Protein AF-A0A2V8EE02-F1 (afdb_monomer)

Solvent-accessible surface area (backbone atoms only — not comparable to full-atom values): 8327 Å² total; per-residue (Å²): 105,72,68,55,57,54,46,34,53,50,26,30,60,52,75,90,39,66,56,10,43,50,21,15,52,52,41,42,55,55,48,52,51,33,45,52,40,25,51,50,11,52,47,44,50,27,72,75,54,77,45,88,51,42,63,64,32,24,64,63,45,51,94,43,70,81,38,67,67,55,48,51,17,50,52,27,34,50,53,21,52,29,37,60,61,45,31,49,96,41,29,80,54,50,60,54,33,37,57,27,16,48,68,73,52,30,56,43,51,70,44,57,50,28,54,54,40,50,54,50,48,50,48,50,46,62,48,28,36,53,75,42,44,72,61,56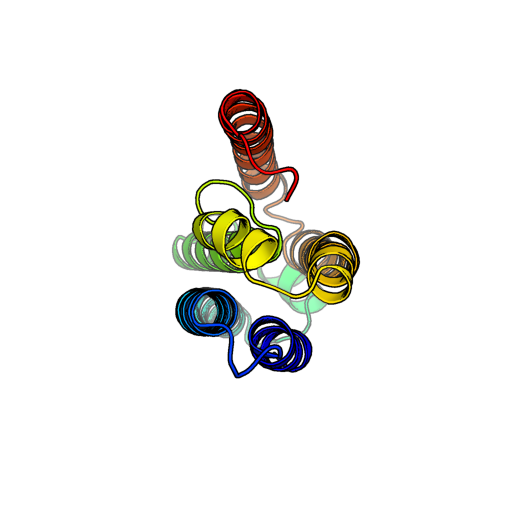,46,55,50,51,51,52,34,48,56,50,28,55,51,53,52,56,58,58,55,74,75,55,90,65,97,95

Foldseek 3Di:
DVVQVVLLCQQLVPVVDPLSPVLSVLSVVLLVVLVVLQVVLLVLLCVQQVDPQQQSLQVSCQVVLPPVSNVSSVVSNCSSLCLQLLFPPNNVSLPSSLVRGDVVSNVCSNPVSNVVSVVVVCCNCVRRPVNNVVPVVVVVVVSVVRRVVCVVVVVVPDPDPD

pLDDT: mean 96.66, std 1.57, range [88.5, 98.5]

Secondary structure (DSSP, 8-state):
-HHHHHHHHHHT--TT-HHHHHHHHHHHHHHHHHHHHHHHHHHHHHHHHS---HHHHHHHHTT-TT-HHHHHHHHHHHHHHHHHHT-TTS-THHHHHHHHS-HHHHHHIIIIIHHHHHHHHHIIIIII-GGGHHHHHHHHHHHHHHHHHHHHHHHTT--S--

Mean predicted aligned error: 2.69 Å

Sequence (162 aa):
ETMAVSFYILVGFIKPSQRSNEAAVKYFLLGAFSLGILLYGMSLMYGLSG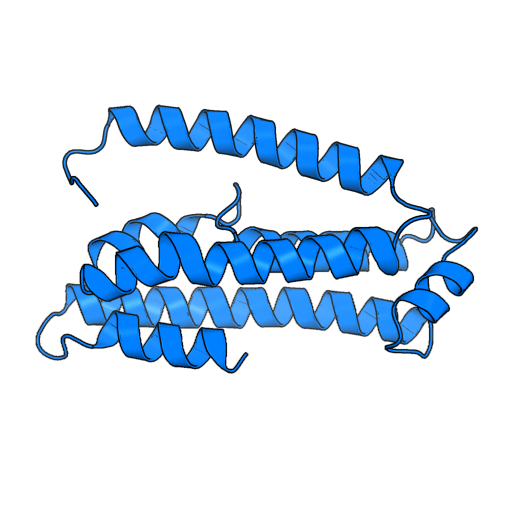TTNLRTMAAIFAGQERDPRLILAVILVVAGVGFKIAAVPFHMWAPDVYEGAPTPVTAFLSVGSKAASFAMLLRIFLEGLPSMSADWRMLFEALAIVTMTVGNLAALTQSNVK

Radius of gyration: 17.19 Å; Cα contacts (8 Å, |Δi|>4): 171; chains: 1; bounding box: 46×21×53 Å

Nearest PDB structures (foldseek):
  8qby-assembly1_N  TM=9.800E-01  e=2.933E-09  Paracoccus denitrificans PD1222
  7p61-assembly1_N  TM=9.553E-01  e=3.459E-08  Escherichia coli BL21(DE3)
  6z16-assembly1_d  TM=9.016E-01  e=6.559E-05  Anoxybacillus flavithermus WK1
  7qru-assembly1_D  TM=9.190E-01  e=3.085E-04  Alkalihalophilus pseudofirmus
  7qru-assembly1_A  TM=8.481E-01  e=4.768E-04  Alkalihalophilus pseudofirmus

Structure (mmCIF, N/CA/C/O backbone):
data_AF-A0A2V8EE02-F1
#
_entry.id   AF-A0A2V8EE02-F1
#
loop_
_atom_site.group_PDB
_atom_site.id
_atom_site.type_symbol
_atom_site.label_atom_id
_atom_site.label_alt_id
_atom_site.label_comp_id
_atom_site.label_asym_id
_atom_site.label_entity_id
_atom_site.label_seq_id
_atom_site.pdbx_PDB_ins_code
_atom_site.Cartn_x
_atom_site.Cartn_y
_atom_site.Cartn_z
_atom_site.occupancy
_atom_site.B_iso_or_equiv
_atom_site.auth_seq_id
_atom_site.auth_comp_id
_atom_site.auth_asym_id
_atom_site.auth_atom_id
_atom_site.pdbx_PDB_model_num
ATOM 1 N N . GLU A 1 1 ? 8.659 1.769 7.149 1.00 88.50 1 GLU A N 1
ATOM 2 C CA . GLU A 1 1 ? 8.776 0.951 8.377 1.00 88.50 1 GLU A CA 1
ATOM 3 C C . GLU A 1 1 ? 8.534 1.674 9.679 1.00 88.50 1 GLU A C 1
ATOM 5 O O . GLU A 1 1 ? 7.622 1.258 10.379 1.00 88.50 1 GLU A O 1
ATOM 10 N N . THR A 1 2 ? 9.221 2.777 9.983 1.00 93.38 2 THR A N 1
ATOM 11 C CA . THR A 1 2 ? 9.010 3.523 11.243 1.00 93.38 2 THR A CA 1
ATOM 12 C C . THR A 1 2 ? 7.533 3.792 11.537 1.00 93.38 2 THR A C 1
ATOM 14 O O . THR A 1 2 ? 7.034 3.422 12.592 1.00 93.38 2 THR A O 1
ATOM 17 N N . MET A 1 3 ? 6.805 4.321 10.548 1.00 92.69 3 MET A N 1
ATOM 18 C CA . MET A 1 3 ? 5.362 4.559 10.645 1.00 92.69 3 MET A CA 1
ATOM 19 C C . MET A 1 3 ? 4.565 3.285 10.977 1.00 92.69 3 MET A C 1
ATOM 21 O O . MET A 1 3 ? 3.668 3.318 11.812 1.00 92.69 3 MET A O 1
ATOM 25 N N . ALA A 1 4 ? 4.884 2.160 10.331 1.00 93.00 4 ALA A N 1
ATOM 26 C CA . ALA A 1 4 ? 4.147 0.911 10.496 1.00 93.00 4 ALA A CA 1
ATOM 27 C C . ALA A 1 4 ? 4.341 0.333 11.902 1.00 93.00 4 ALA A C 1
ATOM 29 O O . ALA A 1 4 ? 3.362 0.012 12.567 1.00 93.00 4 ALA A O 1
ATOM 30 N N . VAL A 1 5 ? 5.587 0.303 12.387 1.00 95.62 5 VAL A N 1
ATOM 31 C CA . VAL A 1 5 ? 5.914 -0.158 13.744 1.00 95.62 5 VAL A CA 1
ATOM 32 C C . VAL A 1 5 ? 5.217 0.699 14.800 1.00 95.62 5 VAL A C 1
ATOM 34 O O . VAL A 1 5 ? 4.606 0.154 15.719 1.00 95.62 5 VAL A O 1
ATOM 37 N N . SER A 1 6 ? 5.230 2.028 14.644 1.00 96.44 6 SER A N 1
ATOM 38 C CA . SER A 1 6 ? 4.489 2.927 15.536 1.00 96.44 6 SER A CA 1
ATOM 39 C C . SER A 1 6 ? 2.995 2.607 15.547 1.00 96.44 6 SER A C 1
ATOM 41 O O . SER A 1 6 ? 2.389 2.544 16.614 1.00 96.44 6 SER A O 1
ATOM 43 N N . PHE A 1 7 ? 2.398 2.347 14.384 1.00 96.31 7 PHE A N 1
ATOM 44 C CA . PHE A 1 7 ? 0.988 1.992 14.312 1.00 96.31 7 PHE A CA 1
ATOM 45 C C . PHE A 1 7 ? 0.663 0.634 14.935 1.00 96.31 7 PHE A C 1
ATOM 47 O O . PHE A 1 7 ? -0.356 0.537 15.611 1.00 96.31 7 PHE A O 1
ATOM 54 N N . TYR A 1 8 ? 1.507 -0.389 14.779 1.00 96.25 8 TYR A N 1
ATOM 55 C CA . TYR A 1 8 ? 1.288 -1.688 15.430 1.00 96.25 8 TYR A CA 1
ATOM 56 C C . TYR A 1 8 ? 1.200 -1.539 16.954 1.00 96.25 8 TYR A C 1
ATOM 58 O O . TYR A 1 8 ? 0.310 -2.103 17.589 1.00 96.25 8 TYR A O 1
ATOM 66 N N . ILE A 1 9 ? 2.072 -0.706 17.530 1.00 97.06 9 ILE A N 1
ATOM 67 C CA . ILE A 1 9 ? 2.068 -0.396 18.965 1.00 97.06 9 ILE A CA 1
ATOM 68 C C . ILE A 1 9 ? 0.805 0.385 19.357 1.00 97.06 9 ILE A C 1
ATOM 70 O O . ILE A 1 9 ? 0.164 0.054 20.352 1.00 97.06 9 ILE A O 1
ATOM 74 N N . LEU A 1 10 ? 0.423 1.400 18.574 1.00 97.81 10 LEU A N 1
ATOM 75 C CA . LEU A 1 10 ? -0.759 2.224 18.848 1.00 97.81 10 LEU A CA 1
ATOM 76 C C . LEU A 1 10 ? -2.079 1.442 18.739 1.00 97.81 10 LEU A C 1
ATOM 78 O O . LEU A 1 10 ? -3.015 1.715 19.488 1.00 97.81 10 LEU A O 1
ATOM 82 N N . VAL A 1 11 ? -2.174 0.464 17.836 1.00 97.94 11 VAL A N 1
ATOM 83 C CA . VAL A 1 11 ? -3.359 -0.405 17.725 1.00 97.94 11 VAL A CA 1
ATOM 84 C C . VAL A 1 11 ? -3.534 -1.248 18.988 1.00 97.94 11 VAL A C 1
ATOM 86 O O . VAL A 1 11 ? -4.656 -1.387 19.471 1.00 97.94 11 VAL A O 1
ATOM 89 N N . GLY A 1 12 ? -2.433 -1.738 19.566 1.00 97.50 12 GLY A N 1
ATOM 90 C CA . GLY A 1 12 ? -2.404 -2.530 20.803 1.00 97.50 12 GLY A CA 1
ATOM 91 C C . GLY A 1 12 ? -2.287 -1.703 22.085 1.00 97.50 12 GLY A C 1
ATOM 92 O O . GLY A 1 12 ? -1.807 -2.209 23.101 1.00 97.50 12 GLY A O 1
ATOM 93 N N . PHE A 1 13 ? -2.649 -0.416 22.045 1.00 97.62 13 PHE A N 1
ATOM 94 C CA . PHE A 1 13 ? -2.412 0.501 23.161 1.00 97.62 13 PHE A CA 1
ATOM 95 C C . PHE A 1 13 ? -3.264 0.171 24.400 1.00 97.62 13 PHE A C 1
ATOM 97 O O . PHE A 1 13 ? -2.820 0.380 25.528 1.00 97.62 13 PHE A O 1
ATOM 104 N N . ILE A 1 14 ? -4.468 -0.392 24.223 1.00 96.56 14 ILE A N 1
ATOM 105 C CA . ILE A 1 14 ? -5.364 -0.761 25.333 1.00 96.56 14 ILE A CA 1
ATOM 106 C C . ILE A 1 14 ? -4.992 -2.163 25.827 1.00 96.56 14 ILE A C 1
ATOM 108 O O . ILE A 1 14 ? -5.666 -3.144 25.524 1.00 96.56 14 ILE A O 1
ATOM 112 N N . LYS A 1 15 ? -3.914 -2.260 26.612 1.00 93.75 15 LYS A N 1
ATOM 113 C CA . LYS A 1 15 ? -3.320 -3.541 27.049 1.00 93.75 15 LYS A CA 1
ATOM 114 C C . LYS A 1 15 ? -4.307 -4.542 27.678 1.00 93.75 15 LYS A C 1
ATOM 116 O O . LYS A 1 15 ? -4.177 -5.726 27.371 1.00 93.75 15 LYS A O 1
ATOM 121 N N . PRO A 1 16 ? -5.291 -4.133 28.510 1.00 96.94 16 PRO A N 1
ATOM 122 C CA . PRO A 1 16 ? -6.260 -5.076 29.078 1.00 96.94 16 PRO A CA 1
ATOM 123 C C . PRO A 1 16 ? -7.283 -5.617 28.064 1.00 96.94 16 PRO A C 1
ATOM 125 O O . PRO A 1 16 ? -7.953 -6.606 28.341 1.00 96.94 16 PRO A O 1
ATOM 128 N N . SER A 1 17 ? -7.435 -4.978 26.898 1.00 97.19 17 SER A N 1
ATOM 129 C CA . SER A 1 17 ? -8.421 -5.368 25.889 1.00 97.19 17 SER A CA 1
ATOM 130 C C . SER A 1 17 ? -7.876 -6.476 24.994 1.00 97.19 17 SER A C 1
ATOM 132 O O . SER A 1 17 ? -6.985 -6.252 24.173 1.00 97.19 17 SER A O 1
ATOM 134 N N . GLN A 1 18 ? -8.466 -7.670 25.097 1.00 96.62 18 GLN A N 1
ATOM 135 C CA . GLN A 1 18 ? -8.143 -8.795 24.212 1.00 96.62 18 GLN A CA 1
ATOM 136 C C . GLN A 1 18 ? -8.335 -8.429 22.737 1.00 96.62 18 GLN A C 1
ATOM 138 O O . GLN A 1 18 ? -7.491 -8.759 21.910 1.00 96.62 18 GLN A O 1
ATOM 143 N N . ARG A 1 19 ? -9.382 -7.657 22.431 1.00 96.25 19 ARG A N 1
ATOM 144 C CA . ARG A 1 19 ? -9.689 -7.201 21.074 1.00 96.25 19 ARG A CA 1
ATOM 145 C C . ARG A 1 19 ? -8.606 -6.291 20.492 1.00 96.25 19 ARG A C 1
ATOM 147 O O . ARG A 1 19 ? -8.216 -6.449 19.340 1.00 96.25 19 ARG A O 1
ATOM 154 N N . SER A 1 20 ? -8.109 -5.346 21.292 1.00 97.69 20 SER A N 1
ATOM 155 C CA . SER A 1 20 ? -7.036 -4.430 20.876 1.00 97.69 20 SER A CA 1
ATOM 156 C C . SER A 1 20 ? -5.729 -5.189 20.645 1.00 97.69 20 SER A C 1
ATOM 158 O O . SER A 1 20 ? -5.032 -4.943 19.661 1.00 97.69 20 SER A O 1
ATOM 160 N N . ASN A 1 21 ? -5.432 -6.168 21.505 1.00 97.56 21 ASN A N 1
ATOM 161 C CA . ASN A 1 21 ? -4.250 -7.014 21.365 1.00 97.56 21 ASN A CA 1
ATOM 162 C C . ASN A 1 21 ? -4.329 -7.917 20.123 1.00 97.56 21 ASN A C 1
ATOM 164 O O . ASN A 1 21 ? -3.356 -8.007 19.376 1.00 97.56 21 ASN A O 1
ATOM 168 N N . GLU A 1 22 ? -5.477 -8.548 19.867 1.00 97.94 22 GLU A N 1
ATOM 169 C CA . GLU A 1 22 ? -5.696 -9.373 18.674 1.00 97.94 22 GLU A CA 1
ATOM 170 C C . GLU A 1 22 ? -5.532 -8.551 17.389 1.00 97.94 22 GLU A C 1
ATOM 172 O O . GLU A 1 22 ? -4.786 -8.949 16.493 1.00 97.94 22 GLU A O 1
ATOM 177 N N . ALA A 1 23 ? -6.155 -7.370 17.330 1.00 97.94 23 ALA A N 1
ATOM 178 C CA . ALA A 1 23 ? -6.019 -6.441 16.214 1.00 97.94 23 ALA A CA 1
ATOM 179 C C . ALA A 1 23 ? -4.555 -6.049 15.966 1.00 97.94 23 ALA A C 1
ATOM 181 O O . ALA A 1 23 ? -4.099 -6.043 14.824 1.00 97.94 23 ALA A O 1
ATOM 182 N N . ALA A 1 24 ? -3.790 -5.772 17.026 1.00 98.06 24 ALA A N 1
ATOM 183 C CA . ALA A 1 24 ? -2.377 -5.421 16.910 1.00 98.06 24 ALA A CA 1
ATOM 184 C C . ALA A 1 24 ? -1.536 -6.574 16.347 1.00 98.06 24 ALA A C 1
ATOM 186 O O . ALA A 1 24 ? -0.708 -6.353 15.463 1.00 98.06 24 ALA A O 1
ATOM 187 N N . VAL A 1 25 ? -1.769 -7.803 16.819 1.00 97.94 25 VAL A N 1
ATOM 188 C CA . VAL A 1 25 ? -1.062 -9.000 16.339 1.00 97.94 25 VAL A CA 1
ATOM 189 C C . VAL A 1 25 ? -1.415 -9.291 14.883 1.00 97.94 25 VAL A C 1
ATOM 191 O O . VAL A 1 25 ? -0.511 -9.482 14.069 1.00 97.94 25 VAL A O 1
ATOM 194 N N . LYS A 1 26 ? -2.704 -9.251 14.520 1.00 97.62 26 LYS A N 1
ATOM 195 C CA . LYS A 1 26 ? -3.152 -9.396 13.127 1.00 97.62 26 LYS A CA 1
ATOM 196 C C . LYS A 1 26 ? -2.504 -8.344 12.232 1.00 97.62 26 LYS A C 1
ATOM 198 O O . LYS A 1 26 ? -1.960 -8.684 11.181 1.00 97.62 26 LYS A O 1
ATOM 203 N N . TYR A 1 27 ? -2.499 -7.083 12.667 1.00 97.62 27 TYR A N 1
ATOM 204 C CA . TYR A 1 27 ? -1.917 -6.000 11.883 1.00 97.62 27 TYR A CA 1
ATOM 205 C C . TYR A 1 27 ? -0.409 -6.154 11.706 1.00 97.62 27 TYR A C 1
ATOM 207 O O . TYR A 1 27 ? 0.097 -5.973 10.601 1.00 97.62 27 TYR A O 1
ATOM 215 N N . PHE A 1 28 ? 0.303 -6.526 12.771 1.00 97.88 28 PHE A N 1
ATOM 216 C CA . PHE A 1 28 ? 1.739 -6.766 12.728 1.00 97.88 28 PHE A CA 1
ATOM 217 C C . PHE A 1 28 ? 2.092 -7.911 11.775 1.00 97.88 28 PHE A C 1
ATOM 219 O O . PHE A 1 28 ? 2.944 -7.728 10.911 1.00 97.88 28 PHE A O 1
ATOM 226 N N . LEU A 1 29 ? 1.428 -9.067 11.889 1.00 97.69 29 LEU A N 1
ATOM 227 C CA . LEU A 1 29 ? 1.730 -10.240 11.064 1.00 97.69 29 LEU A CA 1
ATOM 228 C C . LEU A 1 29 ? 1.445 -9.976 9.583 1.00 97.69 29 LEU A C 1
ATOM 230 O O . LEU A 1 29 ? 2.314 -10.186 8.735 1.00 97.69 29 LEU A O 1
ATOM 234 N N . LEU A 1 30 ? 0.252 -9.462 9.271 1.00 97.25 30 LEU A N 1
ATOM 235 C CA . LEU A 1 30 ? -0.127 -9.149 7.893 1.00 97.25 30 LEU A CA 1
ATOM 236 C C . LEU A 1 30 ? 0.725 -8.005 7.325 1.00 97.25 30 LEU A C 1
ATOM 238 O O . LEU A 1 30 ? 1.123 -8.037 6.161 1.00 97.25 30 LEU A O 1
ATOM 242 N N . GLY A 1 31 ? 1.053 -7.015 8.156 1.00 97.00 31 GLY A N 1
ATOM 243 C CA . GLY A 1 31 ? 1.877 -5.878 7.773 1.00 97.00 31 GLY A CA 1
ATOM 244 C C . GLY A 1 31 ? 3.343 -6.236 7.540 1.00 97.00 31 GLY A C 1
ATOM 245 O O . GLY A 1 31 ? 3.934 -5.745 6.580 1.00 97.00 31 GLY A O 1
ATOM 246 N N . ALA A 1 32 ? 3.925 -7.117 8.355 1.00 96.81 32 ALA A N 1
ATOM 247 C CA . ALA A 1 32 ? 5.274 -7.643 8.151 1.00 96.81 32 ALA A CA 1
ATOM 248 C C . ALA A 1 32 ? 5.355 -8.511 6.887 1.00 96.81 32 ALA A C 1
ATOM 250 O O . ALA A 1 32 ? 6.305 -8.392 6.115 1.00 96.81 32 ALA A O 1
ATOM 251 N N . PHE A 1 33 ? 4.331 -9.329 6.629 1.00 97.06 33 PHE A N 1
ATOM 252 C CA . PHE A 1 33 ? 4.238 -10.108 5.397 1.00 97.06 33 PHE A CA 1
ATOM 253 C C . PHE A 1 33 ? 4.135 -9.208 4.156 1.00 97.06 33 PHE A C 1
ATOM 255 O O . PHE A 1 33 ? 4.914 -9.349 3.214 1.00 97.06 33 PHE A O 1
ATOM 262 N N . SER A 1 34 ? 3.235 -8.221 4.184 1.00 97.06 34 SER A N 1
ATOM 263 C CA . SER A 1 34 ? 3.091 -7.222 3.120 1.00 97.06 34 SER A CA 1
ATOM 264 C C . SER A 1 34 ? 4.383 -6.436 2.876 1.00 97.06 34 SER A C 1
ATOM 266 O O . SER A 1 34 ? 4.754 -6.188 1.727 1.00 97.06 34 SER A O 1
ATOM 268 N N . LEU A 1 35 ? 5.104 -6.080 3.943 1.00 96.50 35 LEU A N 1
ATOM 269 C CA . LEU A 1 35 ? 6.409 -5.444 3.830 1.00 96.50 35 LEU A CA 1
ATOM 270 C C . LEU A 1 35 ? 7.414 -6.340 3.107 1.00 96.50 35 LEU A C 1
ATOM 272 O O . LEU A 1 35 ? 8.132 -5.850 2.240 1.00 96.50 35 LEU A O 1
ATOM 276 N N . GLY A 1 36 ? 7.475 -7.626 3.454 1.00 98.06 36 GLY A N 1
ATOM 277 C CA . GLY A 1 36 ? 8.351 -8.583 2.782 1.00 98.06 36 GLY A CA 1
ATOM 278 C C . GLY A 1 36 ? 8.090 -8.621 1.277 1.00 98.06 36 GLY A C 1
ATOM 279 O O . GLY A 1 36 ? 9.028 -8.523 0.490 1.00 98.06 36 GLY A O 1
ATOM 280 N N . ILE A 1 37 ? 6.815 -8.652 0.877 1.00 98.25 37 ILE A N 1
ATOM 281 C CA . ILE A 1 37 ? 6.399 -8.583 -0.531 1.00 98.25 37 ILE A CA 1
ATOM 282 C C . ILE A 1 37 ? 6.862 -7.269 -1.181 1.00 98.25 37 ILE A C 1
ATOM 284 O O . ILE A 1 37 ? 7.477 -7.293 -2.248 1.00 98.25 37 ILE A O 1
ATOM 288 N N . LEU A 1 38 ? 6.610 -6.128 -0.530 1.00 98.00 38 LEU A N 1
ATOM 289 C CA . LEU A 1 38 ? 6.990 -4.809 -1.041 1.00 98.00 38 LEU A CA 1
ATOM 290 C C . LEU A 1 38 ? 8.505 -4.691 -1.247 1.00 98.00 38 LEU A C 1
ATOM 292 O O . LEU A 1 38 ? 8.959 -4.262 -2.307 1.00 98.00 38 LEU A O 1
ATOM 296 N N . LEU A 1 39 ? 9.283 -5.082 -0.235 1.00 98.00 39 LEU A N 1
ATOM 297 C CA . LEU A 1 39 ? 10.741 -5.030 -0.269 1.00 98.00 39 LEU A CA 1
ATOM 298 C C . LEU A 1 39 ? 11.313 -5.998 -1.296 1.00 98.00 39 LEU A C 1
ATOM 300 O O . LEU A 1 39 ? 12.291 -5.657 -1.952 1.00 98.00 39 LEU A O 1
ATOM 304 N N . TYR A 1 40 ? 10.701 -7.168 -1.478 1.00 98.50 40 TYR A N 1
ATOM 305 C CA . TYR A 1 40 ? 11.125 -8.101 -2.514 1.00 98.50 40 TYR A CA 1
ATOM 306 C C . TYR A 1 40 ? 10.894 -7.522 -3.918 1.00 98.50 40 TYR A C 1
ATOM 308 O O . TYR A 1 40 ? 11.800 -7.556 -4.747 1.00 98.50 40 TYR A O 1
ATOM 316 N N . GLY A 1 41 ? 9.746 -6.877 -4.162 1.00 98.31 41 GLY A N 1
ATOM 317 C CA . GLY A 1 41 ? 9.497 -6.143 -5.408 1.00 98.31 41 GLY A CA 1
ATOM 318 C C . GLY A 1 41 ? 10.509 -5.017 -5.648 1.00 98.31 41 GLY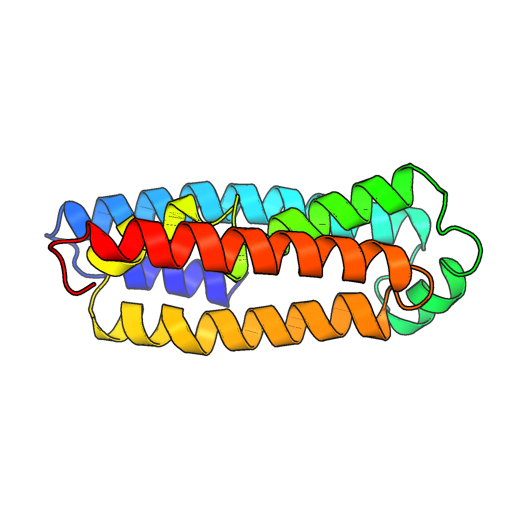 A C 1
ATOM 319 O O . GLY A 1 41 ? 11.119 -4.943 -6.713 1.00 98.31 41 GLY A O 1
ATOM 320 N N . MET A 1 42 ? 10.774 -4.187 -4.633 1.00 98.00 42 MET A N 1
ATOM 321 C CA . MET A 1 42 ? 11.796 -3.132 -4.709 1.00 98.00 42 MET A CA 1
ATOM 322 C C . MET A 1 42 ? 13.208 -3.693 -4.923 1.00 98.00 42 MET A C 1
ATOM 324 O O . MET A 1 42 ? 13.996 -3.115 -5.668 1.00 98.00 42 MET A O 1
ATOM 328 N N . SER A 1 43 ? 13.532 -4.828 -4.302 1.00 98.44 43 SER A N 1
ATOM 329 C CA . SER A 1 43 ? 14.813 -5.514 -4.468 1.00 98.44 43 SER A CA 1
ATOM 330 C C . SER A 1 43 ? 14.997 -6.028 -5.893 1.00 98.44 43 SER A C 1
ATOM 332 O O . SER A 1 43 ? 16.089 -5.883 -6.436 1.00 98.44 43 SER A O 1
ATOM 334 N N . LEU A 1 44 ? 13.945 -6.554 -6.529 1.00 98.19 44 LEU A N 1
ATOM 335 C CA . LEU A 1 44 ? 13.982 -6.931 -7.943 1.00 98.19 44 LEU A CA 1
ATOM 336 C C . LEU A 1 44 ? 14.166 -5.707 -8.851 1.00 98.19 44 LEU A C 1
ATOM 338 O O . LEU A 1 44 ? 15.000 -5.748 -9.752 1.00 98.19 44 LEU A O 1
ATOM 342 N N . MET A 1 45 ? 13.464 -4.597 -8.589 1.00 97.75 45 MET A N 1
ATOM 343 C CA . MET A 1 45 ? 13.665 -3.342 -9.336 1.00 97.75 45 MET A CA 1
ATOM 344 C C . MET A 1 45 ? 15.106 -2.835 -9.199 1.00 97.75 45 MET A C 1
ATOM 346 O O . MET A 1 45 ? 15.722 -2.425 -10.184 1.00 97.75 45 MET A O 1
ATOM 350 N N . TYR A 1 46 ? 15.672 -2.904 -7.994 1.00 98.31 46 TYR A N 1
ATOM 351 C CA . TYR A 1 46 ? 17.080 -2.594 -7.764 1.00 98.31 46 TYR A CA 1
ATOM 352 C C . TYR A 1 46 ? 18.004 -3.565 -8.510 1.00 98.31 46 TYR A C 1
ATOM 354 O O . TYR A 1 46 ? 18.938 -3.119 -9.164 1.00 98.31 46 TYR A O 1
ATOM 362 N N . GLY A 1 47 ? 17.733 -4.871 -8.488 1.00 97.94 47 GLY A N 1
ATOM 363 C CA . GLY A 1 47 ? 18.542 -5.868 -9.192 1.00 97.94 47 GLY A CA 1
ATOM 364 C C . GLY A 1 47 ? 18.563 -5.682 -10.714 1.00 97.94 47 GLY A C 1
ATOM 365 O O . GLY A 1 47 ? 19.577 -5.964 -11.344 1.00 97.94 47 GLY A O 1
ATOM 366 N N . LEU A 1 48 ? 17.474 -5.173 -11.298 1.00 97.12 48 LEU A N 1
ATOM 367 C CA . LEU A 1 48 ? 17.375 -4.890 -12.735 1.00 97.12 48 LEU A CA 1
ATOM 368 C C . LEU A 1 48 ? 17.996 -3.544 -13.135 1.00 97.12 48 LEU A C 1
ATOM 370 O O . LEU A 1 48 ? 18.513 -3.414 -14.240 1.00 97.12 48 LEU A O 1
ATOM 374 N N . SER A 1 49 ? 17.936 -2.539 -12.259 1.00 97.25 49 SER A N 1
ATOM 375 C CA . SER A 1 49 ? 18.375 -1.169 -12.573 1.00 97.25 49 SER A CA 1
ATOM 376 C C . SER A 1 49 ? 19.737 -0.783 -11.989 1.00 97.25 49 SER A C 1
ATOM 378 O O . SER A 1 49 ? 20.340 0.194 -12.424 1.00 97.25 49 SER A O 1
ATOM 380 N N . GLY A 1 50 ? 20.217 -1.496 -10.969 1.00 97.56 50 GLY A N 1
ATOM 381 C CA . GLY A 1 50 ? 21.435 -1.173 -10.223 1.00 97.56 50 GLY A CA 1
ATOM 382 C C . GLY A 1 50 ? 21.354 0.109 -9.385 1.00 97.56 50 GLY A C 1
ATOM 383 O O . GLY A 1 50 ? 22.368 0.553 -8.849 1.00 97.56 50 GLY A O 1
ATOM 384 N N . THR A 1 51 ? 20.177 0.730 -9.259 1.00 97.69 51 THR A N 1
ATOM 385 C CA . THR A 1 51 ? 20.011 2.021 -8.581 1.00 97.69 51 THR A CA 1
ATOM 386 C C . THR A 1 51 ? 18.743 2.070 -7.741 1.00 97.69 51 THR A C 1
ATOM 388 O O . THR A 1 51 ? 17.769 1.369 -7.994 1.00 97.69 51 THR A O 1
ATOM 391 N N . THR A 1 52 ? 18.749 2.916 -6.716 1.00 97.25 52 THR A N 1
ATOM 392 C CA . THR A 1 52 ? 17.567 3.249 -5.906 1.00 97.25 52 THR A CA 1
ATOM 393 C C . THR A 1 52 ? 16.973 4.608 -6.284 1.00 97.25 52 THR A C 1
ATOM 395 O O . THR A 1 52 ? 15.928 4.996 -5.763 1.00 97.25 52 THR A O 1
ATOM 398 N N . ASN A 1 53 ? 17.613 5.346 -7.199 1.00 98.00 53 ASN A N 1
ATOM 399 C CA . ASN A 1 53 ? 17.100 6.620 -7.688 1.00 98.00 53 ASN A CA 1
ATOM 400 C C . ASN A 1 53 ? 15.983 6.381 -8.714 1.00 98.00 53 ASN A C 1
ATOM 402 O O . ASN A 1 53 ? 16.244 5.878 -9.805 1.00 98.00 53 ASN A O 1
ATOM 406 N N . LEU A 1 54 ? 14.754 6.789 -8.381 1.00 97.38 54 LEU A N 1
ATOM 407 C CA . LEU A 1 54 ? 13.569 6.560 -9.217 1.00 97.38 54 LEU A CA 1
ATOM 408 C C . LEU A 1 54 ? 13.693 7.165 -10.624 1.00 97.38 54 LEU A C 1
ATOM 410 O O . LEU A 1 54 ? 13.307 6.527 -11.595 1.00 97.38 54 LEU A O 1
ATOM 414 N N . ARG A 1 55 ? 14.287 8.354 -10.768 1.00 96.81 55 ARG A N 1
ATOM 415 C CA . ARG A 1 55 ? 14.414 9.015 -12.079 1.00 96.81 55 ARG A CA 1
ATOM 416 C C . ARG A 1 55 ? 15.416 8.303 -12.976 1.00 96.81 55 ARG A C 1
ATOM 418 O O . ARG A 1 55 ? 15.161 8.121 -14.162 1.00 96.81 55 ARG A O 1
ATOM 425 N N . THR A 1 56 ? 16.542 7.880 -12.406 1.00 97.69 56 THR A N 1
ATOM 426 C CA . THR A 1 56 ? 17.522 7.055 -13.125 1.00 97.69 56 THR A CA 1
ATOM 427 C C . THR A 1 56 ? 16.913 5.708 -13.506 1.00 97.69 56 THR A C 1
ATOM 429 O O . THR A 1 56 ? 17.073 5.257 -14.635 1.00 97.69 56 THR A O 1
ATOM 432 N N . MET A 1 57 ? 16.164 5.094 -12.590 1.00 97.75 57 MET A N 1
ATOM 433 C CA . MET A 1 57 ? 15.469 3.830 -12.812 1.00 97.75 57 MET A CA 1
ATOM 434 C C . MET A 1 57 ? 14.448 3.921 -13.958 1.00 97.75 57 MET A C 1
ATOM 436 O O . MET A 1 57 ? 14.437 3.051 -14.824 1.00 97.75 57 MET A O 1
ATOM 440 N N . ALA A 1 58 ? 13.668 5.004 -14.031 1.00 97.56 58 ALA A N 1
ATOM 441 C CA . ALA A 1 58 ? 12.719 5.237 -15.118 1.00 97.56 58 ALA A CA 1
ATOM 442 C C . ALA A 1 58 ? 13.384 5.275 -16.502 1.00 97.56 58 ALA A C 1
ATOM 444 O O . ALA A 1 58 ? 12.836 4.732 -17.459 1.00 97.56 58 ALA A O 1
ATOM 445 N N . ALA A 1 59 ? 14.570 5.883 -16.610 1.00 97.06 59 ALA A N 1
ATOM 446 C CA . ALA A 1 59 ? 15.326 5.902 -17.860 1.00 97.06 59 ALA A CA 1
ATOM 447 C C . ALA A 1 59 ? 15.836 4.504 -18.255 1.00 97.06 59 ALA A C 1
ATOM 449 O O . ALA A 1 59 ? 15.856 4.177 -19.436 1.00 97.06 59 ALA A O 1
ATOM 450 N N . ILE A 1 60 ? 16.220 3.674 -17.279 1.00 97.00 60 ILE A N 1
ATOM 451 C CA . ILE A 1 60 ? 16.721 2.310 -17.517 1.00 97.00 60 ILE A CA 1
ATOM 452 C C . ILE A 1 60 ? 15.596 1.363 -17.946 1.00 97.00 60 ILE A C 1
ATOM 454 O O . ILE A 1 60 ? 15.798 0.518 -18.816 1.00 97.00 60 ILE A O 1
ATOM 458 N N . PHE A 1 61 ? 14.412 1.496 -17.348 1.00 97.06 61 PHE A N 1
ATOM 459 C CA . PHE A 1 61 ? 13.259 0.648 -17.658 1.00 97.06 61 PHE A CA 1
ATOM 460 C C . PHE A 1 61 ? 12.530 1.029 -18.950 1.00 97.06 61 PHE A C 1
ATOM 462 O O . PHE A 1 61 ? 11.642 0.292 -19.382 1.00 97.06 61 PHE A O 1
ATOM 469 N N . ALA A 1 62 ? 12.892 2.143 -19.586 1.00 95.88 62 ALA A N 1
ATOM 470 C CA . ALA A 1 62 ? 12.400 2.472 -20.916 1.00 95.88 62 ALA A CA 1
ATOM 471 C C . ALA A 1 62 ? 12.869 1.410 -21.931 1.00 95.88 62 ALA A C 1
ATOM 473 O O . ALA A 1 62 ? 14.063 1.155 -22.075 1.00 95.88 62 ALA A O 1
ATOM 474 N N . GLY A 1 63 ? 11.925 0.773 -22.623 1.00 92.12 63 GLY A N 1
ATOM 475 C CA . GLY A 1 63 ? 12.170 -0.335 -23.549 1.00 92.12 63 GLY A CA 1
ATOM 476 C C . GLY A 1 63 ? 12.255 -1.722 -22.899 1.00 92.12 63 GLY A C 1
ATOM 477 O O . GLY A 1 63 ? 12.503 -2.700 -23.603 1.00 92.12 63 GLY A O 1
ATOM 478 N N . GLN A 1 64 ? 12.062 -1.836 -21.578 1.00 94.00 64 GLN A N 1
ATOM 479 C CA . GLN A 1 64 ? 12.065 -3.111 -20.841 1.00 94.00 64 GLN A CA 1
ATOM 480 C C . GLN A 1 64 ? 10.686 -3.478 -20.272 1.00 94.00 64 GLN A C 1
ATOM 482 O O . GLN A 1 64 ? 10.571 -4.372 -19.438 1.00 94.00 64 GLN A O 1
ATOM 487 N N . GLU A 1 65 ? 9.617 -2.822 -20.723 1.00 93.62 65 GLU A N 1
ATOM 488 C CA . GLU A 1 65 ? 8.266 -2.928 -20.150 1.00 93.62 65 GLU A CA 1
ATOM 489 C C . GLU A 1 65 ? 7.701 -4.355 -20.223 1.00 93.62 65 GLU A C 1
ATOM 491 O O . GLU A 1 65 ? 6.831 -4.737 -19.444 1.00 93.62 65 GLU A O 1
ATOM 496 N N . ARG A 1 66 ? 8.203 -5.158 -21.166 1.00 95.44 66 ARG A N 1
ATOM 497 C CA . ARG A 1 66 ? 7.798 -6.552 -21.374 1.00 95.44 66 ARG A CA 1
ATOM 498 C C . ARG A 1 66 ? 8.692 -7.568 -20.658 1.00 95.44 66 ARG A C 1
ATOM 500 O O . ARG A 1 66 ? 8.421 -8.760 -20.779 1.00 95.44 66 ARG A O 1
ATOM 507 N N . ASP A 1 67 ? 9.727 -7.143 -19.926 1.00 96.25 67 ASP A N 1
ATOM 508 C CA . ASP A 1 67 ? 10.563 -8.057 -19.138 1.00 96.25 67 ASP A CA 1
ATOM 509 C C . ASP A 1 67 ? 9.718 -8.694 -18.014 1.00 96.25 67 ASP A C 1
ATOM 511 O O . ASP A 1 67 ? 9.238 -7.980 -17.124 1.00 96.25 67 ASP A O 1
ATOM 515 N N . PRO A 1 68 ? 9.547 -10.031 -17.990 1.00 96.69 68 PRO A N 1
ATOM 516 C CA . PRO A 1 68 ? 8.763 -10.711 -16.960 1.00 96.69 68 PRO A CA 1
ATOM 517 C C . PRO A 1 68 ? 9.246 -10.432 -15.531 1.00 96.69 68 PRO A C 1
ATOM 519 O O . PRO A 1 68 ? 8.446 -10.433 -14.596 1.00 96.69 68 PRO A O 1
ATOM 522 N N . ARG A 1 69 ? 10.547 -10.174 -15.346 1.00 97.38 69 ARG A N 1
ATOM 523 C CA . ARG A 1 69 ? 11.137 -9.856 -14.039 1.00 97.38 69 ARG A CA 1
ATOM 524 C C . ARG A 1 69 ? 10.681 -8.485 -13.554 1.00 97.38 69 ARG A C 1
ATOM 526 O O . ARG A 1 69 ? 10.362 -8.339 -12.375 1.00 97.38 69 ARG A O 1
ATOM 533 N N . LEU A 1 70 ? 10.613 -7.507 -14.460 1.00 97.12 70 LEU A N 1
ATOM 534 C CA . LEU A 1 70 ? 10.113 -6.167 -14.159 1.00 97.12 70 LEU A CA 1
ATOM 535 C C . LEU A 1 70 ? 8.613 -6.212 -13.858 1.00 97.12 70 LEU A C 1
ATOM 537 O O . LEU A 1 70 ? 8.175 -5.647 -12.860 1.00 97.12 70 LEU A O 1
ATOM 541 N N . ILE A 1 71 ? 7.839 -6.954 -14.654 1.00 97.31 71 ILE A N 1
ATOM 542 C CA . ILE A 1 71 ? 6.402 -7.153 -14.421 1.00 97.31 71 ILE A CA 1
ATOM 543 C C . ILE A 1 71 ? 6.154 -7.771 -13.039 1.00 97.31 71 ILE A C 1
ATOM 545 O O . ILE A 1 71 ? 5.346 -7.252 -12.268 1.00 97.31 71 ILE A O 1
ATOM 549 N N . LEU A 1 72 ? 6.877 -8.840 -12.687 1.00 97.81 72 LEU A N 1
ATOM 550 C CA . LEU A 1 72 ? 6.780 -9.462 -11.365 1.00 97.81 72 LEU A CA 1
ATOM 551 C C . LEU A 1 72 ? 7.114 -8.464 -10.250 1.00 97.81 72 LEU A C 1
ATOM 553 O O . LEU A 1 72 ? 6.385 -8.373 -9.262 1.00 97.81 72 LEU A O 1
ATOM 557 N N . ALA A 1 73 ? 8.187 -7.691 -10.414 1.00 98.00 73 ALA A N 1
ATOM 558 C CA . ALA A 1 73 ? 8.592 -6.684 -9.443 1.00 98.00 73 ALA A CA 1
ATOM 559 C C . ALA A 1 73 ? 7.502 -5.619 -9.227 1.00 98.00 73 ALA A C 1
ATOM 561 O O . ALA A 1 73 ? 7.170 -5.304 -8.083 1.00 98.00 73 ALA A O 1
ATOM 562 N N . VAL A 1 74 ? 6.882 -5.135 -10.308 1.00 97.31 74 VAL A N 1
ATOM 563 C CA . VAL A 1 74 ? 5.759 -4.190 -10.244 1.00 97.31 74 VAL A CA 1
ATOM 564 C C . VAL A 1 74 ? 4.555 -4.810 -9.537 1.00 97.31 74 VAL A C 1
ATOM 566 O O . VAL A 1 74 ? 4.003 -4.176 -8.642 1.00 97.31 74 VAL A O 1
ATOM 569 N N . ILE A 1 75 ? 4.170 -6.048 -9.861 1.00 97.50 75 ILE A N 1
ATOM 570 C CA . ILE A 1 75 ? 3.050 -6.746 -9.202 1.00 97.50 75 ILE A CA 1
ATOM 571 C C . ILE A 1 75 ? 3.275 -6.847 -7.688 1.00 97.50 75 ILE A C 1
ATOM 573 O O . ILE A 1 75 ? 2.367 -6.561 -6.906 1.00 97.50 75 ILE A O 1
ATOM 577 N N . LEU A 1 76 ? 4.486 -7.210 -7.260 1.00 98.31 76 LEU A N 1
ATOM 578 C CA . LEU A 1 76 ? 4.842 -7.302 -5.842 1.00 98.31 76 LEU A CA 1
ATOM 579 C C . LEU A 1 76 ? 4.784 -5.932 -5.153 1.00 98.31 76 LEU A C 1
ATOM 581 O O . LEU A 1 76 ? 4.232 -5.811 -4.058 1.00 98.31 76 LEU A O 1
ATOM 585 N N . VAL A 1 77 ? 5.281 -4.877 -5.806 1.00 98.06 77 VAL A N 1
ATOM 586 C CA . VAL A 1 77 ? 5.158 -3.509 -5.285 1.00 98.06 77 VAL A CA 1
ATOM 587 C C . VAL A 1 77 ? 3.689 -3.102 -5.166 1.00 98.06 77 VAL A C 1
ATOM 589 O O . VAL A 1 77 ? 3.291 -2.585 -4.123 1.00 98.06 77 VAL A O 1
ATOM 592 N N . VAL A 1 78 ? 2.858 -3.383 -6.173 1.00 97.69 78 VAL A N 1
ATOM 593 C CA . VAL A 1 78 ? 1.415 -3.100 -6.124 1.00 97.69 78 VAL A CA 1
ATOM 594 C C . VAL A 1 78 ? 0.745 -3.857 -4.983 1.00 97.69 78 VAL A C 1
ATOM 596 O O . VAL A 1 78 ? -0.045 -3.259 -4.261 1.00 97.69 78 VAL A O 1
ATOM 599 N N . ALA A 1 79 ? 1.078 -5.128 -4.760 1.00 97.62 79 ALA A N 1
ATOM 600 C CA . ALA A 1 79 ? 0.525 -5.907 -3.654 1.00 97.62 79 ALA A CA 1
ATOM 601 C C . ALA A 1 79 ? 0.905 -5.318 -2.282 1.00 97.62 79 ALA A C 1
ATOM 603 O O . ALA A 1 79 ? 0.052 -5.130 -1.410 1.00 97.62 79 ALA A O 1
ATOM 604 N N . GLY A 1 80 ? 2.178 -4.955 -2.107 1.00 96.94 80 GLY A N 1
ATOM 605 C CA . GLY A 1 80 ? 2.677 -4.317 -0.891 1.00 96.94 80 GLY A CA 1
ATOM 606 C C . GLY A 1 80 ? 2.021 -2.962 -0.608 1.00 96.94 80 GLY A C 1
ATOM 607 O O . GLY A 1 80 ? 1.586 -2.683 0.510 1.00 96.94 80 GLY A O 1
ATOM 608 N N . VAL A 1 81 ? 1.896 -2.115 -1.631 1.00 96.38 81 VAL A N 1
ATOM 609 C CA . VAL A 1 81 ? 1.236 -0.808 -1.510 1.00 96.38 81 VAL A CA 1
ATOM 610 C C . VAL A 1 81 ? -0.278 -0.954 -1.342 1.00 96.38 81 VAL A C 1
ATOM 612 O O . VAL A 1 81 ? -0.871 -0.235 -0.539 1.00 96.38 81 VAL A O 1
ATOM 615 N N . GLY A 1 82 ? -0.897 -1.914 -2.031 1.00 97.31 82 GLY A N 1
ATOM 616 C CA . GLY A 1 82 ? -2.320 -2.236 -1.945 1.00 97.31 82 GLY A CA 1
ATOM 617 C C . GLY A 1 82 ? -2.753 -2.558 -0.517 1.00 97.31 82 GLY A C 1
ATOM 618 O O . GLY A 1 82 ? -3.773 -2.049 -0.054 1.00 97.31 82 GLY A O 1
ATOM 619 N N . PHE A 1 83 ? -1.929 -3.300 0.227 1.00 97.00 83 PHE A N 1
ATOM 620 C CA . PHE A 1 83 ? -2.130 -3.520 1.660 1.00 97.00 83 PHE A CA 1
ATOM 621 C C . PHE A 1 83 ? -2.129 -2.207 2.453 1.00 97.00 83 PHE A C 1
ATOM 623 O O . PHE A 1 83 ? -3.046 -1.965 3.236 1.00 97.00 83 PHE A O 1
ATOM 630 N N . LYS A 1 84 ? -1.142 -1.326 2.232 1.00 95.50 84 LYS A N 1
ATOM 631 C CA . LYS A 1 84 ? -1.006 -0.055 2.970 1.00 95.50 84 LYS A CA 1
ATOM 632 C C . LYS A 1 84 ? -2.215 0.871 2.789 1.00 95.50 84 LYS A C 1
ATOM 634 O O . LYS A 1 84 ? -2.585 1.574 3.727 1.00 95.50 84 LYS A O 1
ATOM 639 N N . ILE A 1 85 ? -2.843 0.858 1.611 1.00 96.75 85 ILE A N 1
ATOM 640 C CA . ILE A 1 85 ? -4.055 1.646 1.319 1.00 96.75 85 ILE A CA 1
ATOM 641 C C . ILE A 1 85 ? -5.366 0.888 1.596 1.00 96.75 85 ILE A C 1
ATOM 643 O O . ILE A 1 85 ? -6.442 1.477 1.470 1.00 96.75 85 ILE A O 1
ATOM 647 N N . ALA A 1 86 ? -5.283 -0.380 2.015 1.00 97.44 86 ALA A N 1
ATOM 648 C CA . ALA A 1 86 ? -6.410 -1.298 2.191 1.00 97.44 86 ALA A CA 1
ATOM 649 C C . ALA A 1 86 ? -7.269 -1.468 0.920 1.00 97.44 86 ALA A C 1
ATOM 651 O O . ALA A 1 86 ? -8.496 -1.465 0.985 1.00 97.44 86 ALA A O 1
ATOM 652 N N . ALA A 1 87 ? -6.628 -1.604 -0.242 1.00 98.06 87 ALA A N 1
ATOM 653 C CA . ALA A 1 87 ? -7.303 -1.952 -1.492 1.00 98.06 87 ALA A CA 1
ATOM 654 C C . ALA A 1 87 ? -7.661 -3.444 -1.514 1.00 98.06 87 ALA A C 1
ATOM 656 O O . ALA A 1 87 ? -6.936 -4.266 -0.958 1.00 98.06 87 ALA A O 1
ATOM 657 N N . VAL A 1 88 ? -8.747 -3.830 -2.181 1.00 97.81 88 VAL A N 1
ATOM 658 C CA . VAL A 1 88 ? -9.057 -5.245 -2.451 1.00 97.81 88 VAL A CA 1
ATOM 659 C C . VAL A 1 88 ? -8.049 -5.793 -3.468 1.00 97.81 88 VAL A C 1
ATOM 661 O O . VAL A 1 88 ? -7.802 -5.099 -4.448 1.00 97.81 88 VAL A O 1
ATOM 664 N N . PRO A 1 89 ? -7.471 -7.003 -3.288 1.00 96.25 89 PRO A N 1
ATOM 665 C CA . PRO A 1 89 ? -7.736 -8.033 -2.272 1.00 96.25 89 PRO A CA 1
ATOM 666 C C . PRO A 1 89 ? -6.752 -8.028 -1.084 1.00 96.25 89 PRO A C 1
ATOM 668 O O . PRO A 1 89 ? -6.457 -9.076 -0.531 1.00 96.25 89 PRO A O 1
ATOM 671 N N . PHE A 1 90 ? -6.244 -6.872 -0.664 1.00 97.31 90 PHE A N 1
ATOM 672 C CA . PHE A 1 90 ? -5.268 -6.723 0.427 1.00 97.31 90 PHE A CA 1
ATOM 673 C C . PHE A 1 90 ? -5.839 -6.012 1.672 1.00 97.31 90 PHE A C 1
ATOM 675 O O . PHE A 1 90 ? -5.091 -5.546 2.532 1.00 97.31 90 PHE A O 1
ATOM 682 N N . HIS A 1 91 ? -7.167 -5.908 1.774 1.00 96.81 91 HIS A N 1
ATOM 683 C CA . HIS A 1 91 ? -7.882 -5.118 2.785 1.00 96.81 91 HIS A CA 1
ATOM 684 C C . HIS A 1 91 ? -8.245 -5.890 4.064 1.00 96.81 91 HIS A C 1
ATOM 686 O O . HIS A 1 91 ? -8.826 -5.301 4.968 1.00 96.81 91 HIS A O 1
ATOM 692 N N . MET A 1 92 ? -7.916 -7.185 4.163 1.00 94.75 92 MET A N 1
ATOM 693 C CA . MET A 1 92 ? -8.374 -8.091 5.235 1.00 94.75 92 MET A CA 1
ATOM 694 C C . MET A 1 92 ? -8.021 -7.604 6.640 1.00 94.75 92 MET A C 1
ATOM 696 O O . MET A 1 92 ? -8.722 -7.911 7.595 1.00 94.75 92 MET A O 1
ATOM 700 N N . TRP A 1 93 ? -6.932 -6.846 6.771 1.00 96.38 93 TRP A N 1
ATOM 701 C CA . TRP A 1 93 ? -6.519 -6.279 8.049 1.00 96.38 93 TRP A CA 1
ATOM 702 C C . TRP A 1 93 ? -7.432 -5.136 8.514 1.00 96.38 93 TRP A C 1
ATOM 704 O O . TRP A 1 93 ? -7.526 -4.891 9.711 1.00 96.38 93 TRP A O 1
ATOM 714 N N . ALA A 1 94 ? -8.062 -4.401 7.593 1.00 96.62 94 ALA A N 1
ATOM 715 C CA . ALA A 1 94 ? -8.655 -3.104 7.894 1.00 96.62 94 ALA A CA 1
ATOM 716 C C . ALA A 1 94 ? -9.864 -3.176 8.848 1.00 96.62 94 ALA A C 1
ATOM 718 O O . ALA A 1 94 ? -9.838 -2.414 9.815 1.00 96.62 94 ALA A O 1
ATOM 719 N N . PRO A 1 95 ? -10.861 -4.071 8.665 1.00 96.25 95 PRO A N 1
ATOM 720 C CA . PRO A 1 95 ? -12.020 -4.139 9.563 1.00 96.25 95 PRO A CA 1
ATOM 721 C C . PRO A 1 95 ? -11.615 -4.435 11.014 1.00 96.25 95 PRO A C 1
ATOM 723 O O . PRO A 1 95 ? -11.885 -3.645 11.917 1.00 96.25 95 PRO A O 1
ATOM 726 N N . ASP A 1 96 ? -10.851 -5.512 11.223 1.00 96.62 96 ASP A N 1
ATOM 727 C CA . ASP A 1 96 ? -10.422 -5.951 12.556 1.00 96.62 96 ASP A CA 1
ATOM 728 C C . ASP A 1 96 ? -9.573 -4.893 13.272 1.00 96.62 96 ASP A C 1
ATOM 730 O O . ASP A 1 96 ? -9.699 -4.676 14.481 1.00 96.62 96 ASP A O 1
ATOM 734 N N . VAL A 1 97 ? -8.696 -4.217 12.525 1.00 97.75 97 VAL A N 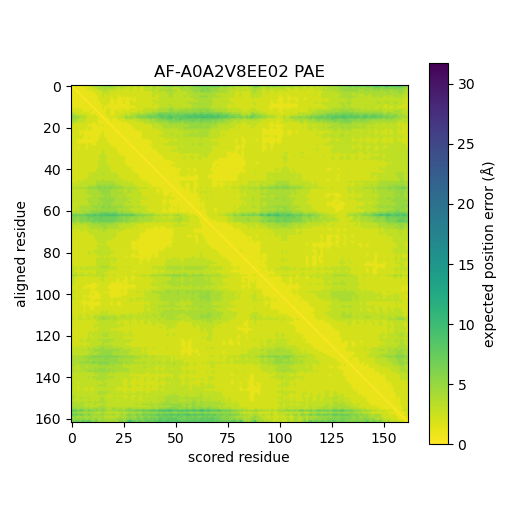1
ATOM 735 C CA . VAL A 1 97 ? -7.800 -3.199 13.078 1.00 97.75 97 VAL A CA 1
ATOM 736 C C . VAL A 1 97 ? -8.541 -1.912 13.400 1.00 97.75 97 VAL A C 1
ATOM 738 O O . VAL A 1 97 ? -8.246 -1.296 14.424 1.00 97.75 97 VAL A O 1
ATOM 741 N N . TYR A 1 98 ? -9.502 -1.503 12.573 1.00 97.19 98 TYR A N 1
ATOM 742 C CA . TYR A 1 98 ? -10.297 -0.307 12.842 1.00 97.19 98 TYR A CA 1
ATOM 743 C C . TYR A 1 98 ? -11.192 -0.511 14.057 1.00 97.19 98 TYR A C 1
ATOM 745 O O . TYR A 1 98 ? -11.236 0.347 14.940 1.00 97.19 98 TYR A O 1
ATOM 753 N N . GLU A 1 99 ? -11.827 -1.674 14.165 1.00 97.00 99 GLU A N 1
ATOM 754 C CA . GLU A 1 99 ? -12.711 -1.965 15.284 1.00 97.00 99 GLU A CA 1
ATOM 755 C C . GLU A 1 99 ? -11.938 -2.169 16.600 1.00 97.00 99 GLU A C 1
ATOM 757 O O . GLU A 1 99 ? -12.365 -1.695 17.658 1.00 97.00 99 GLU A O 1
ATOM 762 N N . GLY A 1 100 ? -10.778 -2.837 16.546 1.00 96.88 100 GLY A N 1
ATOM 763 C CA . GLY A 1 100 ? -9.971 -3.163 17.724 1.00 96.88 100 GLY A CA 1
ATOM 764 C C . GLY A 1 100 ? -9.099 -2.024 18.262 1.00 96.88 100 GLY A C 1
ATOM 765 O O . GLY A 1 100 ? -8.806 -1.998 19.460 1.00 96.88 100 GLY A O 1
ATOM 766 N N . ALA A 1 101 ? -8.687 -1.072 17.421 1.00 97.69 101 ALA A N 1
ATOM 767 C CA . ALA A 1 101 ? -7.830 0.036 17.838 1.00 97.69 101 ALA A CA 1
ATOM 768 C C . ALA A 1 101 ? -8.591 1.114 18.641 1.00 97.69 101 ALA A C 1
ATOM 770 O O . ALA A 1 101 ? -9.798 1.317 18.452 1.00 97.69 101 ALA A O 1
ATOM 771 N N . PRO A 1 102 ? -7.898 1.911 19.483 1.00 97.69 102 PRO A N 1
ATOM 772 C CA . PRO A 1 102 ? -8.470 3.139 20.032 1.00 97.69 102 PRO A CA 1
ATOM 773 C C . PRO A 1 102 ? -9.019 4.039 18.919 1.00 97.69 102 PRO A C 1
ATOM 775 O O . PRO A 1 102 ? -8.403 4.179 17.861 1.00 97.69 102 PRO A O 1
ATOM 778 N N . THR A 1 103 ? -10.153 4.701 19.149 1.00 96.75 103 THR A N 1
ATOM 779 C CA . THR A 1 103 ? -10.794 5.561 18.134 1.00 96.75 103 THR A CA 1
ATOM 780 C C . THR A 1 103 ? -9.865 6.649 17.569 1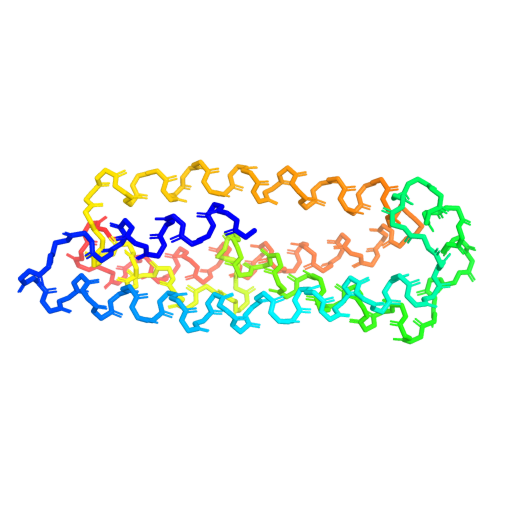.00 96.75 103 THR A C 1
ATOM 782 O O . THR A 1 103 ? -9.823 6.784 16.347 1.00 96.75 103 THR A O 1
ATOM 785 N N . PRO A 1 104 ? -9.040 7.359 18.373 1.00 97.19 104 PRO A N 1
ATOM 786 C CA . PRO A 1 104 ? -8.083 8.328 17.827 1.00 97.19 104 PRO A CA 1
ATOM 787 C C . PRO A 1 104 ? -7.037 7.689 16.903 1.00 97.19 104 PRO A C 1
ATOM 789 O O . PRO A 1 104 ? -6.659 8.267 15.886 1.00 97.19 104 PRO A O 1
ATOM 792 N N . VAL A 1 105 ? -6.600 6.467 17.223 1.00 97.69 105 VAL A N 1
ATOM 793 C CA . VAL A 1 105 ? -5.647 5.704 16.404 1.00 97.69 105 VAL A CA 1
ATOM 794 C C . VAL A 1 105 ? -6.306 5.246 15.105 1.00 97.69 105 VAL A C 1
ATOM 796 O O . VAL A 1 105 ? -5.688 5.339 14.050 1.00 97.69 105 VAL A O 1
ATOM 799 N N . THR A 1 106 ? -7.571 4.821 15.165 1.00 97.06 106 THR A N 1
ATOM 800 C CA . THR A 1 106 ? -8.373 4.456 13.984 1.00 97.06 106 THR A CA 1
ATOM 801 C C . THR A 1 106 ? -8.514 5.646 13.036 1.00 97.06 106 THR A C 1
ATOM 803 O O . THR A 1 106 ? -8.227 5.529 11.846 1.00 97.06 106 THR A O 1
ATOM 806 N N . ALA A 1 107 ? -8.861 6.821 13.571 1.00 96.94 107 ALA A N 1
ATOM 807 C CA . ALA A 1 107 ? -8.947 8.055 12.797 1.00 96.94 107 ALA A CA 1
ATOM 808 C C . ALA A 1 107 ? -7.602 8.386 12.126 1.00 96.94 107 ALA A C 1
ATOM 810 O O . ALA A 1 107 ? -7.550 8.613 10.916 1.00 96.94 107 ALA A O 1
ATOM 811 N N . PHE A 1 108 ? -6.495 8.317 12.874 1.00 96.56 108 PHE A N 1
ATOM 812 C CA . PHE A 1 108 ? -5.167 8.596 12.328 1.00 96.56 108 PHE A CA 1
ATOM 813 C C . PHE A 1 108 ? -4.724 7.573 11.264 1.00 96.56 108 PHE A C 1
ATOM 815 O O . PHE A 1 108 ? -4.176 7.958 10.229 1.00 96.56 108 PHE A O 1
ATOM 822 N N . LEU A 1 109 ? -5.020 6.285 11.461 1.00 95.31 109 LEU A N 1
ATOM 823 C CA . LEU A 1 109 ? -4.788 5.225 10.474 1.00 95.31 109 LEU A CA 1
ATOM 824 C C . LEU A 1 109 ? -5.610 5.427 9.197 1.00 95.31 109 LEU A C 1
ATOM 826 O O . LEU A 1 109 ? -5.091 5.216 8.101 1.00 95.31 109 LEU A O 1
ATOM 830 N N . SER A 1 110 ? -6.874 5.836 9.325 1.00 95.00 110 SER A N 1
ATOM 831 C CA . SER A 1 110 ? -7.785 5.996 8.186 1.00 95.00 110 SER A CA 1
ATOM 832 C C . SER A 1 110 ? -7.394 7.142 7.250 1.00 95.00 110 SER A C 1
ATOM 834 O O . SER A 1 110 ? -7.654 7.056 6.050 1.00 95.00 110 SER A O 1
ATOM 836 N N . VAL A 1 111 ? -6.713 8.171 7.773 1.00 95.50 111 VAL A N 1
ATOM 837 C CA . VAL A 1 111 ? -6.334 9.370 7.012 1.00 95.50 111 VAL A CA 1
ATOM 838 C C . VAL A 1 111 ? -4.823 9.464 6.815 1.00 95.50 111 VAL A C 1
ATOM 840 O O . VAL A 1 111 ? -4.342 9.365 5.689 1.00 95.50 111 VAL A O 1
ATOM 843 N N . GLY A 1 112 ? -4.056 9.635 7.896 1.00 94.38 112 GLY A N 1
ATOM 844 C CA . GLY A 1 112 ? -2.625 9.947 7.831 1.00 94.38 112 GLY A CA 1
ATOM 845 C C . GLY A 1 112 ? -1.805 8.832 7.183 1.00 94.38 112 GLY A C 1
ATOM 846 O O . GLY A 1 112 ? -1.047 9.083 6.245 1.00 94.38 112 GLY A O 1
ATOM 847 N N . SER A 1 113 ? -2.013 7.587 7.628 1.00 93.50 113 SER A N 1
ATOM 848 C CA . SER A 1 113 ? -1.330 6.417 7.052 1.00 93.50 113 SER A CA 1
ATOM 849 C C . SER A 1 113 ? -1.645 6.248 5.562 1.00 93.50 113 SER A C 1
ATOM 851 O O . SER A 1 113 ? -0.743 6.008 4.753 1.00 93.50 113 SER A O 1
ATOM 853 N N . LYS A 1 114 ? -2.917 6.423 5.171 1.00 94.69 114 LYS A N 1
ATOM 854 C CA . LYS A 1 114 ? -3.343 6.306 3.770 1.00 94.69 114 LYS A CA 1
ATOM 855 C C . LYS A 1 114 ? -2.773 7.424 2.906 1.00 94.69 114 LYS A C 1
ATOM 857 O O . LYS A 1 114 ? -2.244 7.131 1.840 1.00 94.69 114 LYS A O 1
ATOM 862 N N . ALA A 1 115 ? -2.801 8.673 3.369 1.00 96.25 115 ALA A N 1
ATOM 863 C CA . ALA A 1 115 ? -2.235 9.809 2.643 1.00 96.25 115 ALA A CA 1
ATOM 864 C C . ALA A 1 115 ? -0.734 9.620 2.368 1.00 96.25 115 ALA A C 1
ATOM 866 O O . ALA A 1 115 ? -0.290 9.767 1.229 1.00 96.25 115 ALA A O 1
ATOM 867 N N . ALA A 1 116 ? 0.039 9.208 3.380 1.00 95.50 116 ALA A N 1
ATOM 868 C CA . ALA A 1 116 ? 1.458 8.895 3.212 1.00 95.50 116 ALA A CA 1
ATOM 869 C C . ALA A 1 116 ? 1.683 7.747 2.211 1.00 95.50 116 ALA A C 1
ATOM 871 O O . ALA A 1 116 ? 2.587 7.806 1.375 1.00 95.50 116 ALA A O 1
ATOM 872 N N . SER A 1 117 ? 0.829 6.723 2.257 1.00 95.38 117 SER A N 1
ATOM 873 C CA . SER A 1 117 ? 0.902 5.568 1.357 1.00 95.38 117 SER A CA 1
ATOM 874 C C . SER A 1 117 ? 0.559 5.932 -0.091 1.00 95.38 117 SER A C 1
ATOM 876 O O . SER A 1 117 ? 1.251 5.486 -1.003 1.00 95.38 117 SER A O 1
ATOM 878 N N . PHE A 1 118 ? -0.433 6.799 -0.315 1.00 96.94 118 PHE A N 1
ATOM 879 C CA . PHE A 1 118 ? -0.735 7.348 -1.639 1.00 96.94 118 PHE A CA 1
ATOM 880 C C . PHE A 1 118 ? 0.388 8.246 -2.161 1.00 96.94 118 PHE A C 1
ATOM 882 O O . PHE A 1 118 ? 0.747 8.139 -3.328 1.00 96.94 118 PHE A O 1
ATOM 889 N N . ALA A 1 119 ? 1.001 9.081 -1.319 1.00 97.38 119 ALA A N 1
ATOM 890 C CA . ALA A 1 119 ? 2.151 9.888 -1.729 1.00 97.38 119 ALA A CA 1
ATOM 891 C C . ALA A 1 119 ? 3.341 9.010 -2.165 1.00 97.38 119 ALA A C 1
ATOM 893 O O . ALA A 1 119 ? 3.987 9.288 -3.177 1.00 97.38 119 ALA A O 1
ATOM 894 N N . MET A 1 120 ? 3.604 7.922 -1.433 1.00 95.69 120 MET A N 1
ATOM 895 C CA . MET A 1 120 ? 4.615 6.927 -1.798 1.00 95.69 120 MET A CA 1
ATOM 896 C C . MET A 1 120 ? 4.272 6.223 -3.119 1.00 95.69 120 MET A C 1
ATOM 898 O O . MET A 1 120 ? 5.138 6.120 -3.985 1.00 95.69 120 MET A O 1
ATOM 902 N N . LEU A 1 121 ? 3.019 5.782 -3.287 1.00 96.38 121 LEU A N 1
ATOM 903 C CA . LEU A 1 121 ? 2.514 5.185 -4.526 1.00 96.38 121 LEU A CA 1
ATOM 904 C C . LEU A 1 121 ? 2.757 6.131 -5.704 1.00 96.38 121 LEU A C 1
ATOM 906 O O . LEU A 1 121 ? 3.434 5.766 -6.659 1.00 96.38 121 LEU A O 1
ATOM 910 N N . LEU A 1 122 ? 2.270 7.369 -5.621 1.00 96.88 122 LEU A N 1
ATOM 911 C CA . LEU A 1 122 ? 2.396 8.335 -6.709 1.00 96.88 122 LEU A CA 1
ATOM 912 C C . LEU A 1 122 ? 3.860 8.567 -7.088 1.00 96.88 122 LEU A C 1
ATOM 914 O O . LEU A 1 122 ? 4.179 8.556 -8.272 1.00 96.88 122 LEU A O 1
ATOM 918 N N . ARG A 1 123 ? 4.766 8.690 -6.111 1.00 96.81 123 ARG A N 1
ATOM 919 C CA . ARG A 1 123 ? 6.201 8.821 -6.398 1.00 96.81 123 ARG A CA 1
ATOM 920 C C . ARG A 1 123 ? 6.775 7.611 -7.127 1.00 96.81 123 ARG A C 1
ATOM 922 O O . ARG A 1 123 ? 7.425 7.787 -8.150 1.00 96.81 123 ARG A O 1
ATOM 929 N N . ILE A 1 124 ? 6.544 6.397 -6.627 1.00 96.94 124 ILE A N 1
ATOM 930 C CA . ILE A 1 124 ? 7.119 5.180 -7.224 1.00 96.94 124 ILE A CA 1
ATOM 931 C C . ILE A 1 124 ? 6.627 4.999 -8.663 1.00 96.94 124 ILE A C 1
ATOM 933 O O . ILE A 1 124 ? 7.433 4.774 -9.563 1.00 96.94 124 ILE A O 1
ATOM 937 N N . PHE A 1 125 ? 5.320 5.128 -8.892 1.00 97.31 125 PHE A N 1
ATOM 938 C CA . PHE A 1 125 ? 4.727 4.819 -10.192 1.00 97.31 125 PHE A CA 1
ATOM 939 C C . PHE A 1 125 ? 4.905 5.946 -11.214 1.00 97.31 125 PHE A C 1
ATOM 941 O O . PHE A 1 125 ? 5.214 5.668 -12.371 1.00 97.31 125 PHE A O 1
ATOM 948 N N . LEU A 1 126 ? 4.762 7.211 -10.806 1.00 97.06 126 LEU A N 1
ATOM 949 C CA . LEU A 1 126 ? 4.896 8.341 -11.729 1.00 97.06 126 LEU A CA 1
ATOM 950 C C . LEU A 1 126 ? 6.355 8.712 -12.000 1.00 97.06 126 LEU A C 1
ATOM 952 O O . LEU A 1 126 ? 6.683 9.034 -13.138 1.00 97.06 126 LEU A O 1
ATOM 956 N N . GLU A 1 127 ? 7.234 8.677 -10.990 1.00 97.00 127 GLU A N 1
ATOM 957 C CA . GLU A 1 127 ? 8.645 9.040 -11.186 1.00 97.00 127 GLU A CA 1
ATOM 958 C C . GLU A 1 127 ? 9.519 7.844 -11.578 1.00 97.00 127 GLU A C 1
ATOM 960 O O . GLU A 1 127 ? 10.494 8.045 -12.294 1.00 97.00 127 GLU A O 1
ATOM 965 N N . GLY A 1 128 ? 9.202 6.629 -11.111 1.00 96.62 128 GLY A N 1
ATOM 966 C CA . GLY A 1 128 ? 10.033 5.434 -11.311 1.00 96.62 128 GLY A CA 1
ATOM 967 C C . GLY A 1 128 ? 9.580 4.493 -12.427 1.00 96.62 128 GLY A C 1
ATOM 968 O O . GLY A 1 128 ? 10.408 3.783 -12.992 1.00 96.62 128 GLY A O 1
ATOM 969 N N . LEU A 1 129 ? 8.285 4.484 -12.760 1.00 96.88 129 LEU A N 1
ATOM 970 C CA . LEU A 1 129 ? 7.688 3.567 -13.742 1.00 96.88 129 LEU A CA 1
ATOM 971 C C . LEU A 1 129 ? 6.839 4.272 -14.828 1.00 96.88 129 LEU A C 1
ATOM 973 O O . LEU A 1 129 ? 5.783 3.750 -15.203 1.00 96.88 129 LEU A O 1
ATOM 977 N N . PRO A 1 130 ? 7.236 5.441 -15.375 1.00 97.19 130 PRO A N 1
ATOM 978 C CA . PRO A 1 130 ? 6.411 6.148 -16.357 1.00 97.19 130 PRO A CA 1
ATOM 979 C C . PRO A 1 130 ? 6.231 5.371 -17.672 1.00 97.19 130 PRO A C 1
ATOM 981 O O . PRO A 1 130 ? 5.165 5.455 -18.287 1.00 97.19 130 PRO A O 1
ATOM 984 N N . SER A 1 131 ? 7.232 4.588 -18.090 1.00 95.69 131 SER A N 1
ATOM 985 C CA . SER A 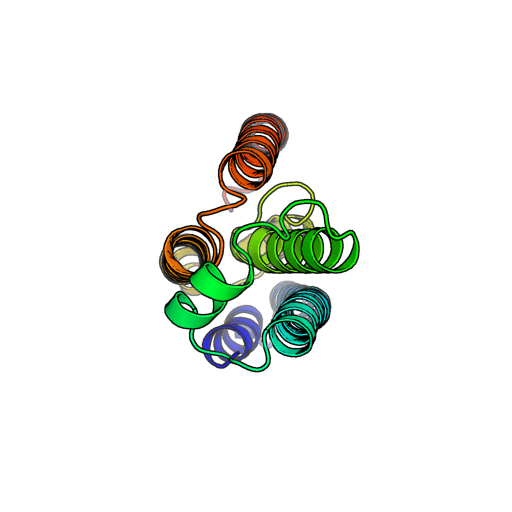1 131 ? 7.179 3.786 -19.320 1.00 95.69 131 SER A CA 1
ATOM 986 C C . SER A 1 131 ? 6.103 2.695 -19.275 1.00 95.69 131 SER A C 1
ATOM 988 O O . SER A 1 131 ? 5.460 2.420 -20.281 1.00 95.69 131 SER A O 1
ATOM 990 N N . MET A 1 132 ? 5.820 2.154 -18.087 1.00 96.12 132 MET A N 1
ATOM 991 C CA . MET A 1 132 ? 4.791 1.130 -17.858 1.00 96.12 132 MET A CA 1
ATOM 992 C C . MET A 1 132 ? 3.411 1.716 -17.523 1.00 96.12 132 MET A C 1
ATOM 994 O O . MET A 1 132 ? 2.556 1.027 -16.965 1.00 96.12 132 MET A O 1
ATOM 998 N N . SER A 1 133 ? 3.179 3.003 -17.809 1.00 95.94 133 SER A N 1
ATOM 999 C CA . SER A 1 133 ? 1.979 3.704 -17.336 1.00 95.94 133 SER A CA 1
ATOM 1000 C C . SER A 1 133 ? 0.657 3.128 -17.805 1.00 95.94 133 SER A C 1
ATOM 1002 O O . SER A 1 133 ? -0.296 3.147 -17.034 1.00 95.94 133 SER A O 1
ATOM 1004 N N . ALA A 1 134 ? 0.591 2.563 -19.007 1.00 94.38 134 ALA A N 1
ATOM 1005 C CA . ALA A 1 134 ? -0.612 1.874 -19.460 1.00 94.38 134 ALA A CA 1
ATOM 1006 C C . ALA A 1 134 ? -0.950 0.668 -18.561 1.00 94.38 134 ALA A C 1
ATOM 1008 O O . ALA A 1 134 ? -2.091 0.529 -18.123 1.00 94.38 134 ALA A O 1
ATOM 1009 N N . ASP A 1 135 ? 0.049 -0.154 -18.227 1.00 93.19 135 ASP A N 1
ATOM 1010 C CA . ASP A 1 135 ? -0.147 -1.409 -17.498 1.00 93.19 135 ASP A CA 1
ATOM 1011 C C . ASP A 1 135 ? -0.535 -1.164 -16.034 1.00 93.19 135 ASP A C 1
ATOM 1013 O O . ASP A 1 135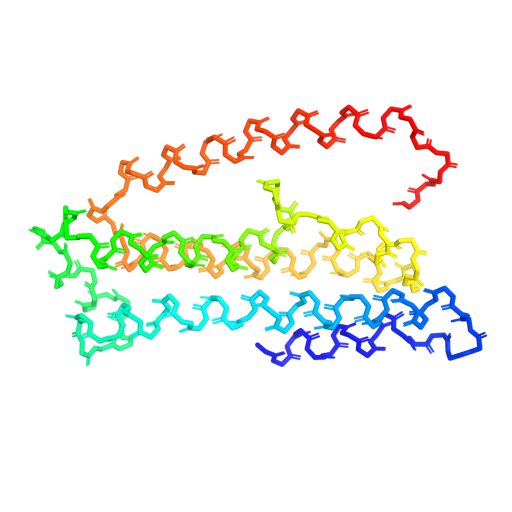 ? -1.524 -1.712 -15.541 1.00 93.19 135 ASP A O 1
ATOM 1017 N N . TRP A 1 136 ? 0.205 -0.305 -15.320 1.00 94.69 136 TRP A N 1
ATOM 1018 C CA . TRP A 1 136 ? -0.118 -0.054 -13.914 1.00 94.69 136 TRP A CA 1
ATOM 1019 C C . TRP A 1 136 ? -1.388 0.783 -13.740 1.00 94.69 136 TRP A C 1
ATOM 1021 O O . TRP A 1 136 ? -2.071 0.613 -12.731 1.00 94.69 136 TRP A O 1
ATOM 1031 N N . ARG A 1 137 ? -1.762 1.645 -14.703 1.00 95.69 137 ARG A N 1
ATOM 1032 C CA . ARG A 1 137 ? -3.059 2.351 -14.663 1.00 95.69 137 ARG A CA 1
ATOM 1033 C C . ARG A 1 137 ? -4.209 1.370 -14.758 1.00 95.69 137 ARG A C 1
ATOM 1035 O O . ARG A 1 137 ? -5.064 1.388 -13.881 1.00 95.69 137 ARG A O 1
ATOM 1042 N N . MET A 1 138 ? -4.170 0.471 -15.741 1.00 95.44 138 MET A N 1
ATOM 1043 C CA . MET A 1 138 ? -5.187 -0.567 -15.909 1.00 95.44 138 MET A CA 1
ATOM 1044 C C . MET A 1 138 ? -5.343 -1.415 -14.638 1.00 95.44 138 MET A C 1
ATOM 1046 O O . MET A 1 138 ? -6.455 -1.728 -14.212 1.00 95.44 138 MET A O 1
ATOM 1050 N N . LEU A 1 139 ? -4.227 -1.741 -13.980 1.00 95.25 139 LEU A N 1
ATOM 1051 C CA . LEU A 1 139 ? -4.242 -2.471 -12.717 1.00 95.25 139 LEU A CA 1
ATOM 1052 C C . LEU A 1 139 ? -4.897 -1.666 -11.583 1.00 95.25 139 LEU A C 1
ATOM 1054 O O . LEU A 1 139 ? -5.757 -2.196 -10.882 1.00 95.25 139 LEU A O 1
ATOM 1058 N N . PHE A 1 140 ? -4.537 -0.392 -11.401 1.00 96.62 140 PHE A N 1
ATOM 1059 C CA . PHE A 1 140 ? -5.158 0.450 -10.372 1.00 96.62 140 PHE A CA 1
ATOM 1060 C C . PHE A 1 140 ? -6.627 0.775 -10.665 1.00 96.62 140 PHE A C 1
ATOM 1062 O O . PHE 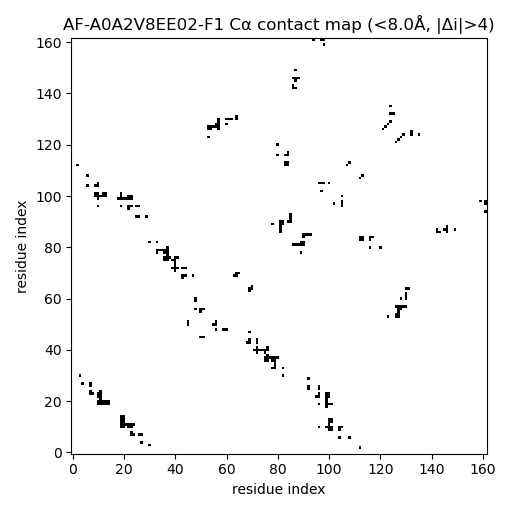A 1 140 ? -7.406 0.882 -9.721 1.00 96.62 140 PHE A O 1
ATOM 1069 N N . GLU A 1 141 ? -7.030 0.870 -11.931 1.00 97.62 141 GLU A N 1
ATOM 1070 C CA . GLU A 1 141 ? -8.433 0.986 -12.342 1.00 97.62 141 GLU A CA 1
ATOM 1071 C C . GLU A 1 141 ? -9.231 -0.246 -11.907 1.00 97.62 141 GLU A C 1
ATOM 1073 O O . GLU A 1 141 ? -10.266 -0.115 -11.250 1.00 97.62 141 GLU A O 1
ATOM 1078 N N . ALA A 1 142 ? -8.717 -1.449 -12.180 1.00 97.19 142 ALA A N 1
ATOM 1079 C CA . ALA A 1 142 ? -9.338 -2.690 -11.728 1.00 97.19 142 ALA A CA 1
ATOM 1080 C C . ALA A 1 142 ? -9.425 -2.759 -10.193 1.00 97.19 142 ALA A C 1
ATOM 1082 O O . ALA A 1 142 ? -10.494 -3.034 -9.643 1.00 97.19 142 ALA A O 1
ATOM 1083 N N . LEU A 1 143 ? -8.333 -2.446 -9.485 1.00 97.44 143 LEU A N 1
ATOM 1084 C CA . LEU A 1 143 ? -8.323 -2.402 -8.019 1.00 97.44 143 LEU A CA 1
ATOM 1085 C C . LEU A 1 143 ? -9.334 -1.384 -7.479 1.00 97.44 143 LEU A C 1
ATOM 1087 O O . LEU A 1 143 ? -10.011 -1.672 -6.493 1.00 97.44 143 LEU A O 1
ATOM 1091 N N . ALA A 1 144 ? -9.475 -0.222 -8.118 1.00 98.12 144 ALA A N 1
ATOM 1092 C CA . ALA A 1 144 ? -10.438 0.799 -7.725 1.00 98.12 144 ALA A CA 1
ATOM 1093 C C . ALA A 1 144 ? -11.880 0.306 -7.896 1.00 98.12 144 ALA A C 1
ATOM 1095 O O . ALA A 1 144 ? -12.658 0.389 -6.946 1.00 98.12 144 ALA A O 1
ATOM 109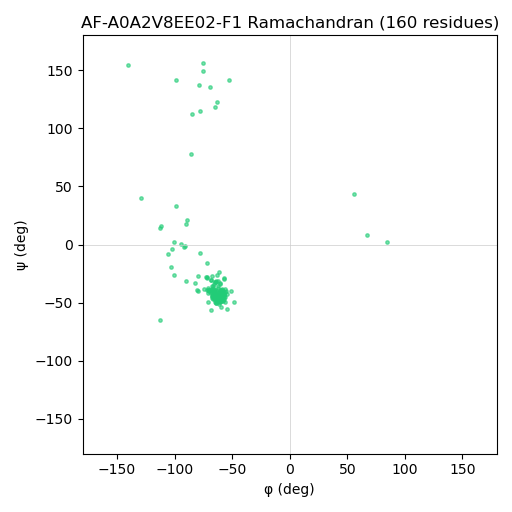6 N N . ILE A 1 145 ? -12.227 -0.265 -9.056 1.00 98.44 145 ILE A N 1
ATOM 1097 C CA . ILE A 1 145 ? -13.563 -0.822 -9.330 1.00 98.44 145 ILE A CA 1
ATOM 1098 C C . ILE A 1 145 ? -13.927 -1.877 -8.284 1.00 98.44 145 ILE A C 1
ATOM 1100 O O . ILE A 1 145 ? -14.996 -1.815 -7.669 1.00 98.44 145 ILE A O 1
ATOM 1104 N N . VAL A 1 146 ? -13.021 -2.825 -8.037 1.00 98.25 146 VAL A N 1
ATOM 1105 C CA . VAL A 1 146 ? -13.262 -3.908 -7.081 1.00 98.25 146 VAL A CA 1
ATOM 1106 C C . VAL A 1 146 ? -13.350 -3.363 -5.653 1.00 98.25 146 VAL A C 1
ATOM 1108 O O . VAL A 1 146 ? -14.252 -3.746 -4.912 1.00 98.25 146 VAL A O 1
ATOM 1111 N N . THR A 1 147 ? -12.472 -2.434 -5.267 1.00 98.25 147 THR A N 1
ATOM 1112 C CA . THR A 1 147 ? -12.465 -1.846 -3.916 1.00 98.25 147 THR A CA 1
ATOM 1113 C C . THR A 1 147 ? -13.732 -1.049 -3.634 1.00 98.25 147 THR A C 1
ATOM 1115 O O . THR A 1 147 ? -14.325 -1.220 -2.572 1.00 98.25 147 THR A O 1
ATOM 1118 N N . MET A 1 148 ? -14.193 -0.232 -4.584 1.00 98.31 148 MET A N 1
ATOM 1119 C CA . MET A 1 148 ? -15.458 0.494 -4.450 1.00 98.31 148 MET A CA 1
ATOM 1120 C C . MET A 1 148 ? -16.643 -0.466 -4.346 1.00 98.31 148 MET A C 1
ATOM 1122 O O . MET A 1 148 ? -17.534 -0.251 -3.530 1.00 98.31 148 MET A O 1
ATOM 1126 N N . THR A 1 149 ? -16.651 -1.535 -5.141 1.00 98.19 149 THR A N 1
ATOM 1127 C CA . THR A 1 149 ? -17.762 -2.493 -5.153 1.00 98.19 149 THR A CA 1
ATOM 1128 C C . THR A 1 149 ? -17.827 -3.285 -3.850 1.00 98.19 149 THR A C 1
ATOM 1130 O O . THR A 1 149 ? -18.831 -3.242 -3.145 1.00 98.19 149 THR A O 1
ATOM 1133 N N . VAL A 1 150 ? -16.739 -3.968 -3.486 1.00 97.50 150 VAL A N 1
ATOM 1134 C CA . VAL A 1 150 ? -16.690 -4.812 -2.284 1.00 97.50 150 VAL A CA 1
ATOM 1135 C C . VAL A 1 150 ? -16.819 -3.970 -1.019 1.00 97.50 150 VAL A C 1
ATOM 1137 O O . VAL A 1 150 ? -17.559 -4.354 -0.121 1.00 97.50 150 VAL A O 1
ATOM 1140 N N . GLY A 1 151 ? -16.154 -2.812 -0.955 1.00 96.94 151 GLY A N 1
ATOM 1141 C CA . GLY A 1 151 ? -16.202 -1.936 0.214 1.00 96.94 151 GLY A CA 1
ATOM 1142 C C . GLY A 1 151 ? -17.613 -1.428 0.511 1.00 96.94 151 GLY A C 1
ATOM 1143 O O . GLY A 1 151 ? -18.076 -1.546 1.642 1.00 96.94 151 GLY A O 1
ATOM 1144 N N . ASN A 1 152 ? -18.327 -0.928 -0.504 1.00 97.81 152 ASN A N 1
ATOM 1145 C CA . ASN A 1 152 ? -19.692 -0.432 -0.313 1.00 97.81 152 ASN A CA 1
ATOM 1146 C C . ASN A 1 152 ? -20.686 -1.561 -0.010 1.00 97.81 152 ASN A C 1
ATOM 1148 O O . ASN A 1 152 ? -21.549 -1.388 0.844 1.00 97.81 152 ASN A O 1
ATOM 1152 N N . LEU A 1 153 ? -20.560 -2.726 -0.658 1.00 97.50 153 LEU A N 1
ATOM 1153 C CA . LEU A 1 153 ? -21.433 -3.870 -0.372 1.00 97.50 153 LEU A CA 1
ATOM 1154 C C . LEU A 1 153 ? -21.209 -4.427 1.038 1.00 97.50 153 LEU A C 1
ATOM 1156 O O . LEU A 1 153 ? -22.176 -4.689 1.748 1.00 97.50 153 LEU A O 1
ATOM 1160 N N . ALA A 1 154 ? -19.951 -4.564 1.466 1.00 95.62 154 ALA A N 1
ATOM 1161 C CA . ALA A 1 154 ? -19.619 -5.029 2.810 1.00 95.62 154 ALA A CA 1
ATOM 1162 C C . ALA A 1 154 ? -20.110 -4.061 3.896 1.00 95.62 154 ALA A C 1
ATOM 1164 O O . ALA A 1 154 ? -20.485 -4.511 4.977 1.00 95.62 154 ALA A O 1
ATOM 1165 N N . ALA A 1 155 ? -20.137 -2.753 3.612 1.00 96.06 155 ALA A N 1
ATOM 1166 C CA . ALA A 1 155 ? -20.625 -1.734 4.538 1.00 96.06 155 ALA A CA 1
ATOM 1167 C C . ALA A 1 155 ? -22.129 -1.866 4.845 1.00 96.06 155 ALA A C 1
ATOM 1169 O O . ALA A 1 155 ? -22.540 -1.594 5.970 1.00 96.06 155 ALA A O 1
ATOM 1170 N N . LEU A 1 156 ? -22.948 -2.331 3.892 1.00 97.06 156 LEU A N 1
ATOM 1171 C CA . LEU A 1 156 ? -24.402 -2.476 4.076 1.00 97.06 156 LEU A CA 1
ATOM 1172 C C . LEU A 1 156 ? -24.783 -3.479 5.174 1.00 97.06 156 LEU A C 1
ATOM 1174 O O . LEU A 1 156 ? -25.866 -3.377 5.743 1.00 97.06 156 LEU A O 1
ATOM 1178 N N . THR A 1 157 ? -23.919 -4.455 5.457 1.00 95.31 157 THR A N 1
ATOM 1179 C CA . THR A 1 157 ? -24.184 -5.517 6.438 1.00 95.31 157 THR A CA 1
ATOM 1180 C C . THR A 1 157 ? -23.516 -5.272 7.790 1.00 95.31 157 THR A C 1
ATOM 1182 O O . THR A 1 157 ? -23.600 -6.135 8.662 1.00 95.31 157 THR A O 1
ATOM 1185 N N . GLN A 1 158 ? -22.817 -4.147 7.977 1.00 96.75 158 GLN A N 1
ATOM 1186 C CA . GLN A 1 158 ? -22.128 -3.860 9.237 1.00 96.75 158 GLN A CA 1
ATOM 1187 C C . GLN A 1 158 ? -23.099 -3.357 10.307 1.00 96.75 158 GLN A C 1
ATOM 1189 O O . GLN A 1 158 ? -23.953 -2.511 10.051 1.00 96.75 158 GLN A O 1
ATOM 1194 N N . SER A 1 159 ? -22.930 -3.853 11.534 1.00 95.88 159 SER A N 1
ATOM 1195 C CA . SER A 1 159 ? -23.648 -3.381 12.727 1.00 95.88 159 SER A CA 1
ATOM 1196 C C . SER A 1 159 ? -22.775 -2.538 13.662 1.00 95.88 159 SER A C 1
ATOM 1198 O O . SER A 1 159 ? -23.284 -1.988 14.638 1.00 95.88 159 SER A O 1
ATOM 1200 N N . ASN A 1 160 ? -21.466 -2.455 13.399 1.00 94.12 160 ASN A N 1
ATOM 1201 C CA . ASN A 1 160 ? -20.546 -1.567 14.105 1.00 94.12 160 ASN A CA 1
ATOM 1202 C C . ASN A 1 160 ? -20.315 -0.292 13.282 1.00 94.12 160 ASN A C 1
ATOM 1204 O O . ASN A 1 160 ? -20.245 -0.336 12.059 1.00 94.12 160 ASN A O 1
ATOM 1208 N N . VAL A 1 161 ? -20.223 0.848 13.970 1.00 93.38 161 VAL A N 1
ATOM 1209 C CA . VAL A 1 161 ? -19.932 2.157 13.363 1.00 93.38 161 VAL A CA 1
ATOM 1210 C C . VAL A 1 161 ? -18.471 2.263 12.905 1.00 93.38 161 VAL A C 1
ATOM 1212 O O . VAL A 1 161 ? -18.176 3.039 11.998 1.00 93.38 161 VAL A O 1
ATOM 1215 N N . LYS A 1 162 ? -17.560 1.530 13.552 1.00 88.69 162 LYS A N 1
ATOM 1216 C CA . LYS A 1 162 ? -16.171 1.361 13.113 1.00 88.69 162 LYS A CA 1
ATOM 1217 C C . LYS A 1 162 ? -16.060 0.206 12.133 1.00 88.69 162 LYS A C 1
ATOM 1219 O O . LYS A 1 162 ? -15.306 0.383 11.152 1.00 88.69 162 LYS A O 1
#